Protein AF-A0A2M7ZF95-F1 (afdb_monomer_lite)

Foldseek 3Di:
DVVVVVVVVVVVCVVQVVQVVCFDLVDDLVRRRHDPVVSVVDQDRPRDGDPVNPVCVVVPPD

Sequence (62 aa):
MPRDSSAEFSRSLLPFVDGIVSVDLDKNLDEAGFPDEIKRAVIVYKGELTPNYEYLNKYLNK

Structure (mmCIF, N/CA/C/O backbone):
data_AF-A0A2M7ZF95-F1
#
_entry.id   AF-A0A2M7ZF95-F1
#
loop_
_atom_site.group_PDB
_atom_site.id
_atom_site.type_symbol
_atom_site.label_atom_id
_atom_site.label_alt_id
_atom_site.label_comp_id
_atom_site.label_asym_id
_atom_site.label_entity_id
_atom_site.label_seq_id
_atom_site.pdbx_PDB_ins_code
_atom_site.Cartn_x
_atom_site.Cartn_y
_atom_site.Cartn_z
_atom_site.occupancy
_atom_site.B_iso_or_equiv
_atom_site.auth_seq_id
_atom_site.auth_comp_id
_atom_site.auth_asym_id
_atom_site.auth_atom_id
_atom_site.pdbx_PDB_model_num
ATOM 1 N N . MET A 1 1 ? 20.156 18.961 -0.841 1.00 60.47 1 MET A N 1
ATOM 2 C CA . MET A 1 1 ? 19.189 19.545 -1.791 1.00 60.47 1 MET A CA 1
ATOM 3 C C . MET A 1 1 ? 17.910 18.720 -1.763 1.00 60.47 1 MET A C 1
ATOM 5 O O . MET A 1 1 ? 18.009 17.521 -1.980 1.00 60.47 1 MET A O 1
ATOM 9 N N . PRO A 1 2 ? 16.729 19.313 -1.514 1.00 80.69 2 PRO A N 1
ATOM 10 C CA . PRO A 1 2 ? 15.458 18.574 -1.490 1.00 80.69 2 PRO A CA 1
ATOM 11 C C . PRO A 1 2 ? 15.153 17.825 -2.799 1.00 80.69 2 PRO A C 1
ATOM 13 O O . PRO A 1 2 ? 14.639 16.714 -2.771 1.00 80.69 2 PRO A O 1
ATOM 16 N N . ARG A 1 3 ? 15.532 18.410 -3.947 1.00 85.56 3 ARG A N 1
ATOM 17 C CA . ARG A 1 3 ? 15.301 17.840 -5.287 1.00 85.56 3 ARG A CA 1
ATOM 18 C C . ARG A 1 3 ? 16.046 16.525 -5.510 1.00 85.56 3 ARG A C 1
ATOM 20 O O . ARG A 1 3 ? 15.456 15.585 -6.032 1.00 85.56 3 ARG A O 1
ATOM 27 N N . ASP A 1 4 ? 17.304 16.453 -5.083 1.00 88.62 4 ASP A N 1
ATOM 28 C CA . ASP A 1 4 ? 18.128 15.250 -5.244 1.00 88.62 4 ASP A CA 1
ATOM 29 C C . ASP A 1 4 ? 17.589 14.104 -4.384 1.00 88.62 4 ASP A C 1
ATOM 31 O O . ASP A 1 4 ? 17.466 12.979 -4.859 1.00 88.62 4 ASP A O 1
ATOM 35 N N . SER A 1 5 ? 17.162 14.402 -3.151 1.00 90.56 5 SER A N 1
ATOM 36 C CA . SER A 1 5 ? 16.525 13.419 -2.267 1.00 90.56 5 SER A CA 1
ATOM 37 C C . SER A 1 5 ? 15.220 12.874 -2.852 1.00 90.56 5 SER A C 1
ATOM 39 O O . SER A 1 5 ? 15.004 11.665 -2.834 1.00 90.56 5 SER A O 1
ATOM 41 N N . SER A 1 6 ? 14.366 13.733 -3.423 1.00 93.44 6 SER A N 1
ATOM 42 C CA . SER A 1 6 ? 13.148 13.287 -4.112 1.00 93.44 6 SE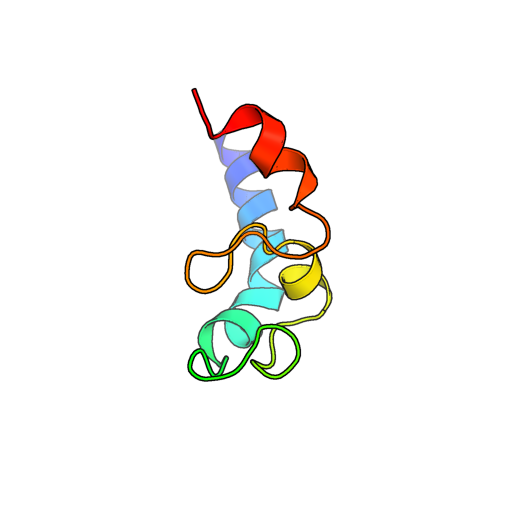R A CA 1
ATOM 43 C C . SER A 1 6 ? 13.454 12.425 -5.342 1.00 93.44 6 SER A C 1
ATOM 45 O O . SER A 1 6 ? 12.755 11.439 -5.584 1.00 93.44 6 SER A O 1
ATOM 47 N N . ALA A 1 7 ? 14.492 12.768 -6.111 1.00 94.69 7 ALA A N 1
ATOM 48 C CA . ALA A 1 7 ? 14.883 12.023 -7.303 1.00 94.69 7 ALA A CA 1
ATOM 49 C C . ALA A 1 7 ? 15.428 10.625 -6.961 1.00 94.69 7 ALA A C 1
ATOM 51 O O . ALA A 1 7 ? 15.019 9.649 -7.590 1.00 94.69 7 ALA A O 1
ATOM 52 N N . GLU A 1 8 ? 16.291 10.508 -5.948 1.00 95.44 8 GLU A N 1
ATOM 53 C CA . GLU A 1 8 ? 16.808 9.208 -5.492 1.00 95.44 8 GLU A CA 1
ATOM 54 C C . GLU A 1 8 ? 15.732 8.333 -4.849 1.00 95.44 8 GLU A C 1
ATOM 56 O O . GLU A 1 8 ? 15.669 7.127 -5.102 1.00 95.44 8 GLU A O 1
ATOM 61 N N . PHE A 1 9 ? 14.833 8.930 -4.065 1.00 92.12 9 PHE A N 1
ATOM 62 C CA . PHE A 1 9 ? 13.694 8.201 -3.516 1.00 92.12 9 PHE A CA 1
ATOM 63 C C . PHE A 1 9 ? 12.803 7.645 -4.634 1.00 92.12 9 PHE A C 1
ATOM 65 O O . PHE A 1 9 ? 12.465 6.464 -4.628 1.00 92.12 9 PHE A O 1
ATOM 72 N N . SER A 1 10 ? 12.497 8.466 -5.645 1.00 93.62 10 SER A N 1
ATOM 73 C CA . SER A 1 10 ? 11.700 8.033 -6.800 1.00 93.62 10 SER A CA 1
ATOM 74 C C . SER A 1 10 ? 12.384 6.897 -7.561 1.00 93.62 10 SER A C 1
ATOM 76 O O . SER A 1 10 ? 11.741 5.899 -7.871 1.00 93.62 10 SER A O 1
ATOM 78 N N . ARG A 1 11 ? 13.700 7.002 -7.806 1.00 96.00 11 ARG A N 1
ATOM 79 C CA . ARG A 1 11 ? 14.494 5.928 -8.428 1.00 96.00 11 ARG A CA 1
ATOM 80 C C . ARG A 1 11 ? 14.427 4.621 -7.644 1.00 96.00 11 ARG A C 1
ATOM 82 O O . ARG A 1 11 ? 14.312 3.566 -8.256 1.00 96.00 11 ARG A O 1
ATOM 89 N N . SER A 1 12 ? 14.454 4.695 -6.316 1.00 94.56 12 SER A N 1
ATOM 90 C CA . SER A 1 12 ? 14.358 3.518 -5.444 1.00 94.56 12 SER A CA 1
ATOM 91 C C . SER A 1 12 ? 12.983 2.843 -5.503 1.00 94.56 12 SER A C 1
ATOM 93 O O . SER A 1 12 ? 12.888 1.645 -5.259 1.00 94.56 12 SER A O 1
ATOM 95 N N . LEU A 1 13 ? 11.924 3.586 -5.845 1.00 93.38 13 LEU A N 1
ATOM 96 C CA . LEU A 1 13 ? 10.570 3.048 -5.992 1.00 93.38 13 LEU A CA 1
ATOM 97 C C . LEU A 1 13 ? 10.290 2.452 -7.376 1.00 93.38 13 LEU A C 1
ATOM 99 O O . LEU A 1 13 ? 9.427 1.583 -7.479 1.00 93.38 13 LEU A O 1
ATOM 103 N N . LEU A 1 14 ? 11.008 2.886 -8.422 1.00 95.88 14 LEU A N 1
ATOM 104 C CA . LEU A 1 14 ? 10.790 2.432 -9.805 1.00 95.88 14 LEU A CA 1
ATOM 105 C C . LEU A 1 14 ? 10.690 0.902 -9.958 1.00 95.88 14 LEU A C 1
ATOM 107 O O . LEU A 1 14 ? 9.763 0.466 -10.638 1.00 95.88 14 LEU A O 1
ATOM 111 N N . PRO A 1 15 ? 11.541 0.073 -9.317 1.00 95.81 15 PRO A N 1
ATOM 112 C CA . PRO A 1 15 ? 11.455 -1.384 -9.448 1.00 95.81 15 PRO A CA 1
ATOM 113 C C . PRO A 1 15 ? 10.137 -1.995 -8.951 1.00 95.81 15 PRO A C 1
ATOM 115 O O . PRO A 1 15 ? 9.795 -3.105 -9.342 1.00 95.81 15 PRO A O 1
ATOM 118 N N . PHE A 1 16 ? 9.398 -1.294 -8.087 1.00 95.88 16 PHE A N 1
ATOM 119 C CA . PHE A 1 16 ? 8.148 -1.783 -7.506 1.00 95.88 16 PHE A CA 1
ATOM 120 C C . PHE A 1 16 ? 6.907 -1.315 -8.269 1.00 95.88 16 PHE A C 1
ATOM 122 O O . PHE A 1 16 ? 5.825 -1.842 -8.024 1.00 95.88 16 PHE A O 1
ATOM 129 N N . VAL A 1 17 ? 7.038 -0.340 -9.179 1.00 95.12 17 VAL A N 1
ATOM 130 C CA . VAL A 1 17 ? 5.897 0.292 -9.863 1.00 95.12 17 VAL A CA 1
ATOM 131 C C . VAL A 1 17 ? 5.054 -0.742 -10.601 1.00 95.12 17 VAL A C 1
ATOM 133 O O . VAL A 1 17 ? 3.851 -0.807 -10.361 1.00 95.12 17 VAL A O 1
ATOM 136 N N . ASP A 1 18 ? 5.678 -1.594 -11.415 1.00 95.25 18 ASP A N 1
ATOM 137 C CA . ASP A 1 18 ? 4.973 -2.626 -12.187 1.00 95.25 18 ASP A CA 1
ATOM 138 C C . ASP A 1 18 ? 4.203 -3.591 -11.275 1.00 95.25 18 ASP A C 1
ATOM 140 O O . ASP A 1 18 ? 3.049 -3.933 -11.541 1.00 95.25 18 ASP A O 1
ATOM 144 N N . GLY A 1 19 ? 4.816 -3.975 -10.153 1.00 94.75 19 GLY A N 1
ATOM 145 C CA . GLY A 1 19 ? 4.201 -4.843 -9.152 1.00 94.75 19 GLY A CA 1
ATOM 146 C C . GLY A 1 19 ? 3.062 -4.178 -8.381 1.00 94.75 19 GLY A C 1
ATOM 147 O O . GLY A 1 19 ? 2.175 -4.878 -7.918 1.00 94.75 19 GLY A O 1
ATOM 148 N N . ILE A 1 20 ? 3.051 -2.849 -8.256 1.00 94.81 20 ILE A N 1
ATOM 149 C CA . ILE A 1 20 ? 1.967 -2.098 -7.605 1.00 94.81 20 ILE A CA 1
ATOM 150 C C . ILE A 1 20 ? 0.775 -1.928 -8.545 1.00 94.81 20 ILE A C 1
ATOM 152 O O . ILE A 1 20 ? -0.365 -2.034 -8.105 1.00 94.81 20 ILE A O 1
ATOM 156 N N . VAL A 1 21 ? 1.013 -1.641 -9.827 1.00 95.31 21 VAL A N 1
ATOM 157 C CA . VAL A 1 21 ? -0.076 -1.346 -10.777 1.00 95.31 21 VAL A CA 1
ATOM 158 C C . VAL A 1 21 ? -0.771 -2.597 -11.311 1.00 95.31 21 VAL A C 1
ATOM 160 O O . VAL A 1 21 ? -1.882 -2.496 -11.821 1.00 95.31 21 VAL A O 1
ATOM 163 N N . SER A 1 22 ? -0.136 -3.765 -11.189 1.00 94.81 22 SER A N 1
ATOM 164 C CA . SER A 1 22 ? -0.651 -5.037 -11.719 1.00 94.81 22 SER A CA 1
ATOM 165 C C . SER A 1 22 ? -1.466 -5.853 -10.706 1.00 94.81 22 SER A C 1
ATOM 167 O O . SER A 1 22 ? -1.875 -6.970 -11.018 1.00 94.81 22 SER A O 1
ATOM 169 N N . VAL A 1 23 ? -1.667 -5.339 -9.489 1.00 96.19 23 VAL A N 1
ATOM 170 C CA . VAL A 1 23 ? -2.336 -6.069 -8.401 1.00 96.19 23 VAL A CA 1
ATOM 171 C C . VAL A 1 23 ? -3.841 -6.213 -8.611 1.00 96.19 23 VAL A C 1
ATOM 173 O O . VAL A 1 23 ? -4.503 -5.354 -9.193 1.00 96.19 23 VAL A O 1
ATOM 176 N N . ASP A 1 24 ? -4.393 -7.281 -8.046 1.00 96.62 24 ASP A N 1
ATOM 177 C CA . ASP A 1 24 ? -5.830 -7.528 -7.984 1.00 96.62 24 ASP A CA 1
ATOM 178 C C . ASP A 1 24 ? -6.404 -6.955 -6.680 1.00 96.62 24 ASP A C 1
ATOM 180 O O . ASP A 1 24 ? -6.389 -7.595 -5.625 1.00 96.62 24 ASP A O 1
ATOM 184 N N . LEU A 1 25 ? -6.898 -5.717 -6.753 1.00 94.25 25 LEU A N 1
ATOM 185 C CA . LEU A 1 25 ? -7.441 -5.004 -5.597 1.00 94.25 25 LEU A CA 1
ATOM 186 C C . LEU A 1 25 ? -8.771 -5.576 -5.096 1.00 94.25 25 LEU A C 1
ATOM 188 O O . LEU A 1 25 ? -9.202 -5.188 -4.014 1.00 94.25 25 LEU A O 1
ATOM 192 N N . ASP A 1 26 ? -9.426 -6.503 -5.799 1.00 95.56 26 ASP A N 1
ATOM 193 C CA . ASP A 1 26 ? -10.649 -7.144 -5.300 1.00 95.56 26 ASP A CA 1
ATOM 194 C C . ASP A 1 26 ? -10.343 -8.226 -4.255 1.00 95.56 26 ASP A C 1
ATOM 196 O O . ASP A 1 26 ? -11.184 -8.524 -3.402 1.00 95.56 26 ASP A O 1
ATOM 200 N N . LYS A 1 27 ? -9.097 -8.702 -4.188 1.00 96.31 27 LYS A N 1
ATOM 201 C CA . LYS A 1 27 ? -8.628 -9.672 -3.188 1.00 96.31 27 LYS A CA 1
ATOM 202 C C . LYS A 1 27 ? -8.212 -9.032 -1.864 1.00 96.31 27 LYS A C 1
ATOM 204 O O . LYS A 1 27 ? -8.180 -7.804 -1.718 1.00 96.31 27 LYS A O 1
ATOM 209 N N . ASN A 1 28 ? -7.946 -9.865 -0.859 1.00 95.44 28 ASN A N 1
ATOM 210 C CA . AS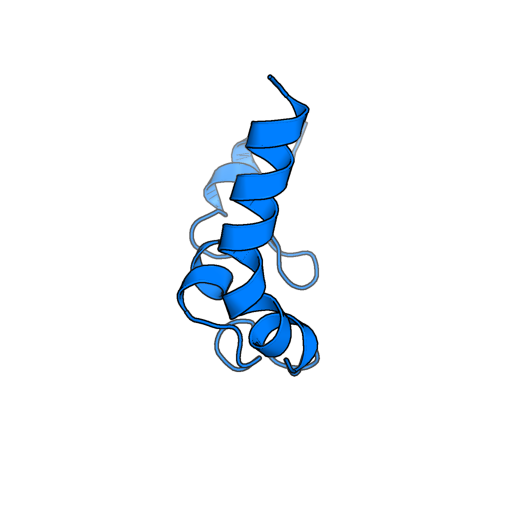N A 1 28 ? -7.297 -9.425 0.379 1.00 95.44 28 ASN A CA 1
ATOM 211 C C . ASN A 1 28 ? -5.816 -9.077 0.118 1.00 95.44 28 ASN A C 1
ATOM 213 O O . ASN A 1 28 ? -5.278 -9.375 -0.946 1.00 95.44 28 ASN A O 1
ATOM 217 N N . LEU A 1 29 ? -5.165 -8.422 1.081 1.00 95.44 29 LEU A N 1
ATOM 218 C CA . LEU A 1 29 ? -3.801 -7.909 0.919 1.00 95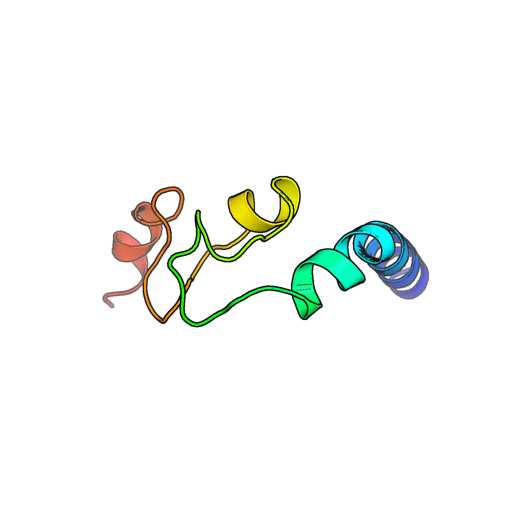.44 29 LEU A CA 1
ATOM 219 C C . LEU A 1 29 ? -2.76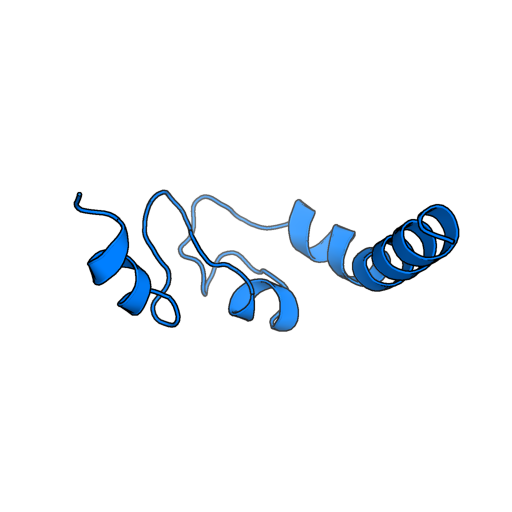5 -9.009 0.614 1.00 95.44 29 LEU A C 1
ATOM 221 O O . LEU A 1 29 ? -1.837 -8.770 -0.159 1.00 95.44 29 LEU A O 1
ATOM 225 N N . ASP A 1 30 ? -2.927 -10.199 1.195 1.00 94.38 30 ASP A N 1
ATOM 226 C CA . ASP A 1 30 ? -2.001 -11.321 1.006 1.00 94.38 30 ASP A CA 1
ATOM 227 C C . ASP A 1 30 ? -2.112 -11.948 -0.389 1.00 94.38 30 ASP A C 1
ATOM 229 O O . ASP A 1 30 ? -1.113 -12.410 -0.940 1.00 94.38 30 ASP A O 1
ATOM 233 N N . GLU A 1 31 ? -3.305 -11.912 -0.984 1.00 96.38 31 GLU A N 1
ATOM 234 C CA . GLU A 1 31 ? -3.608 -12.513 -2.287 1.00 96.38 31 GLU A CA 1
ATOM 235 C C . GLU A 1 31 ? -3.629 -11.506 -3.450 1.00 96.38 31 GLU A C 1
ATOM 237 O O . GLU A 1 31 ? -3.654 -11.912 -4.613 1.00 96.38 31 GLU A O 1
ATOM 242 N N . ALA A 1 32 ? -3.610 -10.199 -3.168 1.00 95.44 32 ALA A N 1
ATOM 243 C CA . ALA A 1 32 ? -3.660 -9.140 -4.180 1.00 95.44 32 ALA A CA 1
ATOM 244 C C . ALA A 1 32 ? -2.427 -9.117 -5.105 1.00 95.44 32 ALA A C 1
ATOM 246 O O . ALA A 1 32 ? -2.493 -8.569 -6.204 1.00 95.44 32 ALA A O 1
ATOM 247 N N . GLY A 1 33 ? -1.315 -9.735 -4.691 1.00 96.12 33 GLY A N 1
ATOM 248 C CA . GLY A 1 33 ? -0.111 -9.873 -5.518 1.00 96.12 33 GLY A CA 1
ATOM 249 C C . GLY A 1 33 ? 0.879 -8.712 -5.415 1.00 96.12 33 GLY A C 1
ATOM 250 O O . GLY A 1 33 ? 1.721 -8.554 -6.295 1.00 96.12 33 GLY A O 1
ATOM 251 N N . PHE A 1 34 ? 0.808 -7.904 -4.351 1.00 96.19 34 PHE A N 1
ATOM 252 C CA . PHE A 1 34 ? 1.819 -6.876 -4.085 1.00 96.19 34 PHE A CA 1
ATOM 253 C C . PHE A 1 34 ? 3.218 -7.494 -3.913 1.00 96.19 34 PHE A C 1
ATOM 255 O O . PHE A 1 34 ? 3.334 -8.548 -3.277 1.00 96.19 34 PHE A O 1
ATOM 262 N N . PRO A 1 35 ? 4.291 -6.808 -4.359 1.00 96.44 35 PRO A N 1
ATOM 263 C CA . PRO A 1 35 ? 5.652 -7.139 -3.950 1.00 96.44 35 PRO A CA 1
ATOM 264 C C . PRO A 1 35 ? 5.749 -7.195 -2.426 1.00 96.44 35 PRO A C 1
ATOM 266 O O . PRO A 1 35 ? 5.168 -6.352 -1.736 1.00 96.44 35 PRO A O 1
ATOM 269 N N . ASP A 1 36 ? 6.487 -8.162 -1.887 1.00 95.12 36 ASP A N 1
ATOM 270 C CA . ASP A 1 36 ? 6.530 -8.410 -0.445 1.00 95.12 36 ASP A CA 1
ATOM 271 C C . ASP A 1 36 ? 7.017 -7.188 0.356 1.00 95.12 36 ASP A C 1
ATOM 273 O O . ASP A 1 36 ? 6.532 -6.931 1.460 1.00 95.12 36 ASP A O 1
ATOM 277 N N . GLU A 1 37 ? 7.944 -6.402 -0.196 1.00 94.81 37 GLU A N 1
ATOM 278 C CA . GLU A 1 37 ? 8.403 -5.130 0.368 1.00 94.81 37 GLU A CA 1
ATOM 279 C C . GLU A 1 37 ? 7.269 -4.116 0.495 1.00 94.81 37 GLU A C 1
ATOM 281 O O . GLU A 1 37 ? 7.127 -3.478 1.539 1.00 94.81 37 GLU A O 1
ATOM 286 N N . ILE A 1 38 ? 6.450 -3.992 -0.551 1.00 95.62 38 ILE A N 1
ATOM 287 C CA . ILE A 1 38 ? 5.327 -3.058 -0.579 1.00 95.62 38 ILE A CA 1
ATOM 288 C C . ILE A 1 38 ? 4.218 -3.548 0.339 1.00 95.62 38 ILE A C 1
ATOM 290 O O . ILE A 1 38 ? 3.734 -2.765 1.150 1.00 95.62 38 ILE A O 1
ATOM 294 N N . LYS A 1 39 ? 3.870 -4.839 0.283 1.00 95.25 39 LYS A N 1
ATOM 295 C CA . LYS A 1 39 ? 2.848 -5.462 1.135 1.00 95.25 39 LYS A CA 1
ATOM 296 C C . LYS A 1 39 ? 3.092 -5.168 2.616 1.00 95.25 39 LYS A C 1
ATOM 298 O O . LYS A 1 39 ? 2.182 -4.734 3.314 1.00 95.25 39 LYS A O 1
ATOM 303 N N . ARG A 1 40 ? 4.336 -5.332 3.086 1.00 94.81 40 ARG A N 1
ATOM 304 C CA . ARG A 1 40 ? 4.721 -5.021 4.476 1.00 94.81 40 ARG A CA 1
ATOM 305 C C . ARG A 1 40 ? 4.616 -3.534 4.823 1.00 94.81 40 ARG A C 1
ATOM 307 O O . ARG A 1 40 ? 4.443 -3.213 5.994 1.00 94.81 40 ARG A O 1
ATOM 314 N N . ALA A 1 41 ? 4.746 -2.652 3.834 1.00 95.06 41 ALA A N 1
ATOM 315 C CA . ALA A 1 41 ? 4.659 -1.204 3.995 1.00 95.06 41 ALA A CA 1
ATOM 316 C C . ALA A 1 41 ? 3.220 -0.653 3.881 1.00 95.06 41 ALA A C 1
ATOM 318 O O . ALA A 1 41 ? 3.008 0.534 4.137 1.00 95.06 41 ALA A O 1
ATOM 319 N N . VAL A 1 42 ? 2.226 -1.474 3.509 1.00 96.31 42 VAL A N 1
ATOM 320 C CA . VAL A 1 42 ? 0.821 -1.046 3.424 1.00 96.31 42 VAL A CA 1
ATOM 321 C C . VAL A 1 42 ? 0.256 -0.831 4.828 1.00 96.31 42 VAL A C 1
ATOM 323 O O . VAL A 1 42 ? 0.106 -1.774 5.600 1.00 96.31 42 VAL A O 1
ATOM 326 N N . ILE A 1 43 ? -0.099 0.416 5.144 1.00 97.25 43 ILE A N 1
ATOM 327 C CA . ILE A 1 43 ? -0.668 0.802 6.448 1.00 97.25 43 ILE A CA 1
ATOM 328 C C . ILE A 1 43 ? -2.176 0.531 6.497 1.00 97.25 43 ILE A C 1
ATOM 330 O O . ILE A 1 43 ? -2.688 0.012 7.486 1.00 97.25 43 ILE A O 1
ATOM 334 N N . VAL A 1 44 ? -2.888 0.891 5.427 1.00 96.75 44 VAL A N 1
ATOM 335 C CA . VAL A 1 44 ? -4.342 0.739 5.295 1.00 96.75 44 VAL A CA 1
ATOM 336 C C . VAL A 1 44 ? -4.639 0.032 3.986 1.00 96.75 44 VAL A C 1
ATOM 338 O O . VAL A 1 44 ? -4.129 0.427 2.937 1.00 96.75 44 VAL A O 1
ATOM 341 N N . TYR A 1 45 ? -5.502 -0.974 4.043 1.00 97.00 45 TYR A N 1
ATOM 342 C CA . TYR A 1 45 ? -6.008 -1.674 2.873 1.00 97.00 45 TYR A CA 1
ATOM 343 C C . TYR A 1 45 ? -7.529 -1.778 2.975 1.00 97.00 45 TYR A C 1
ATOM 345 O O . TYR A 1 45 ? -8.057 -2.195 3.999 1.00 97.00 45 TYR A O 1
ATOM 353 N N . LYS A 1 46 ? -8.247 -1.344 1.931 1.00 94.88 46 LYS A N 1
ATOM 354 C CA . LYS A 1 46 ? -9.726 -1.358 1.882 1.00 94.88 46 LYS A CA 1
ATOM 355 C C . LYS A 1 46 ? -10.428 -0.696 3.079 1.00 94.88 46 LYS A C 1
ATOM 357 O O . LYS A 1 46 ? -11.510 -1.105 3.477 1.00 94.88 46 LYS A O 1
ATOM 362 N N . GLY A 1 47 ? -9.833 0.368 3.616 1.00 94.19 47 GLY A N 1
ATOM 363 C CA . GLY A 1 47 ? -10.405 1.126 4.733 1.00 94.19 47 GLY A CA 1
ATOM 364 C C . GLY A 1 47 ? -10.089 0.559 6.118 1.00 94.19 47 GLY A C 1
ATOM 365 O O . GLY A 1 47 ? -10.464 1.180 7.108 1.00 94.19 47 GLY A O 1
ATOM 366 N N . GLU A 1 48 ? -9.353 -0.548 6.202 1.00 95.19 48 GLU A N 1
ATOM 367 C CA . GLU A 1 48 ? -8.945 -1.161 7.465 1.00 95.19 48 GLU A CA 1
ATOM 368 C C . GLU A 1 48 ? -7.429 -1.056 7.656 1.00 95.19 48 GLU A C 1
ATOM 370 O O . GLU A 1 48 ? -6.650 -1.149 6.701 1.00 95.19 48 GLU A O 1
ATOM 375 N N . LEU A 1 49 ? -6.999 -0.831 8.901 1.00 97.00 49 LEU A N 1
ATOM 376 C CA . LEU A 1 49 ? -5.583 -0.901 9.260 1.00 97.00 49 LEU A CA 1
ATOM 377 C C . LEU A 1 49 ? -5.095 -2.340 9.096 1.00 97.00 49 LEU A C 1
ATOM 379 O O . LEU A 1 49 ? -5.750 -3.274 9.549 1.00 97.00 49 LEU A O 1
ATOM 383 N N . THR A 1 50 ? -3.935 -2.516 8.470 1.00 96.88 50 THR A N 1
ATOM 384 C CA . THR A 1 50 ? -3.327 -3.844 8.330 1.00 96.88 50 THR A CA 1
ATOM 385 C C . THR A 1 50 ? -2.764 -4.316 9.683 1.00 96.88 50 THR A C 1
ATOM 387 O O . THR A 1 50 ? -2.482 -3.478 10.549 1.00 96.88 50 THR A O 1
ATOM 390 N N . PRO A 1 51 ? -2.550 -5.633 9.897 1.00 94.25 51 PRO A N 1
ATOM 391 C CA . PRO A 1 51 ? -2.248 -6.190 11.225 1.00 94.25 51 PRO A CA 1
ATOM 392 C C . PRO A 1 51 ? -1.083 -5.514 11.964 1.00 94.25 51 PRO A C 1
ATOM 394 O O . PRO A 1 51 ? -1.159 -5.231 13.158 1.00 94.25 51 PRO A O 1
ATOM 397 N N . ASN A 1 52 ? -0.011 -5.164 11.246 1.00 94.69 52 ASN A N 1
ATOM 398 C CA . ASN A 1 52 ? 1.166 -4.513 11.836 1.00 94.69 52 ASN A CA 1
ATOM 399 C C . ASN A 1 52 ? 0.898 -3.077 12.318 1.00 94.69 52 ASN A C 1
ATOM 401 O O . ASN A 1 52 ? 1.677 -2.529 13.098 1.00 94.69 52 ASN A O 1
ATOM 405 N N . TYR A 1 53 ? -0.189 -2.463 11.853 1.00 96.12 53 TYR A N 1
ATOM 406 C CA . TYR A 1 53 ? -0.546 -1.073 12.114 1.00 96.12 53 TYR A CA 1
ATOM 407 C C . TYR A 1 53 ? -1.832 -0.930 12.935 1.00 96.12 53 TYR A C 1
ATOM 409 O O . TYR A 1 53 ? -2.216 0.195 13.252 1.00 96.12 53 TYR A O 1
ATOM 417 N N . GLU A 1 54 ? -2.453 -2.029 13.378 1.00 95.25 54 GLU A N 1
ATOM 418 C CA . GLU A 1 54 ? -3.634 -2.012 14.258 1.00 95.25 54 GLU A CA 1
ATOM 419 C C . GLU A 1 54 ? -3.418 -1.183 15.531 1.00 95.25 54 GLU A C 1
ATOM 421 O O . GLU A 1 54 ? -4.357 -0.572 16.048 1.00 95.25 54 GLU A O 1
ATOM 426 N N . TYR A 1 55 ? -2.171 -1.087 16.012 1.00 95.19 55 TYR A N 1
ATOM 427 C CA . TYR A 1 55 ? -1.810 -0.256 17.162 1.00 95.19 55 TYR A CA 1
ATOM 428 C C . TYR A 1 55 ? -2.168 1.226 16.974 1.00 95.19 55 TYR A C 1
ATOM 430 O O . TYR A 1 55 ? -2.262 1.944 17.971 1.00 95.19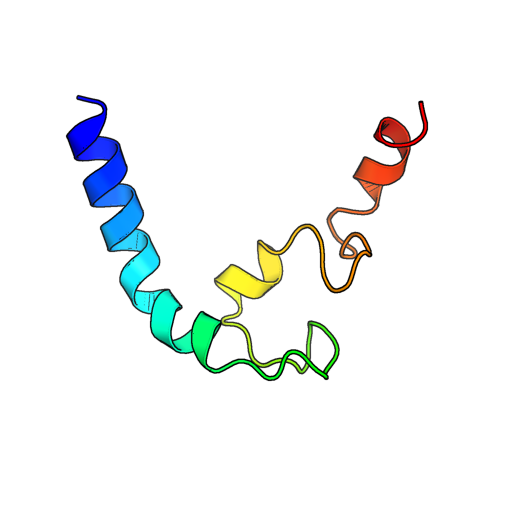 55 TYR A O 1
ATOM 438 N N . LEU A 1 56 ? -2.347 1.702 15.735 1.00 96.12 56 LEU A N 1
ATOM 439 C CA . LEU A 1 56 ? -2.735 3.079 15.435 1.00 96.12 56 LEU A CA 1
ATOM 440 C C . LEU A 1 56 ? -4.187 3.380 15.815 1.00 96.12 56 LEU A C 1
ATOM 442 O O . LEU A 1 56 ? -4.488 4.538 16.104 1.00 96.12 56 LEU A O 1
ATOM 446 N N . ASN A 1 57 ? -5.059 2.370 15.925 1.00 94.75 57 ASN A N 1
ATOM 447 C CA . ASN A 1 57 ? -6.452 2.556 16.349 1.00 94.75 57 ASN A CA 1
ATOM 448 C C . ASN A 1 57 ? -6.568 3.322 17.677 1.00 94.75 57 ASN A C 1
ATOM 450 O O . ASN A 1 57 ? -7.477 4.131 17.852 1.00 94.75 57 ASN A O 1
ATOM 454 N N . LYS A 1 58 ? -5.603 3.150 18.594 1.00 94.88 58 LYS A N 1
ATOM 455 C CA . LYS A 1 58 ? -5.577 3.858 19.887 1.00 94.88 58 LYS A CA 1
ATOM 456 C C . LYS A 1 58 ? -5.382 5.377 19.771 1.00 94.88 58 LYS A C 1
ATOM 458 O O . LYS A 1 58 ? -5.548 6.084 20.759 1.00 94.88 58 LYS A O 1
ATOM 463 N N . TYR A 1 59 ? -5.002 5.873 18.593 1.00 94.81 59 TYR A N 1
ATOM 464 C CA . TYR A 1 59 ? -4.761 7.291 18.324 1.00 94.81 59 TYR A CA 1
ATOM 465 C C . TYR A 1 59 ? -5.782 7.923 17.369 1.00 94.81 59 TYR A C 1
ATOM 467 O O . TYR A 1 59 ? -5.818 9.148 17.279 1.00 94.81 59 TYR A O 1
ATOM 475 N N . LEU A 1 60 ? -6.585 7.120 16.662 1.00 89.69 60 LEU A N 1
ATOM 476 C CA . LEU A 1 60 ? -7.512 7.599 15.628 1.00 89.69 60 LEU A CA 1
ATOM 477 C C . LEU A 1 60 ? -8.909 7.949 16.165 1.00 89.69 60 LEU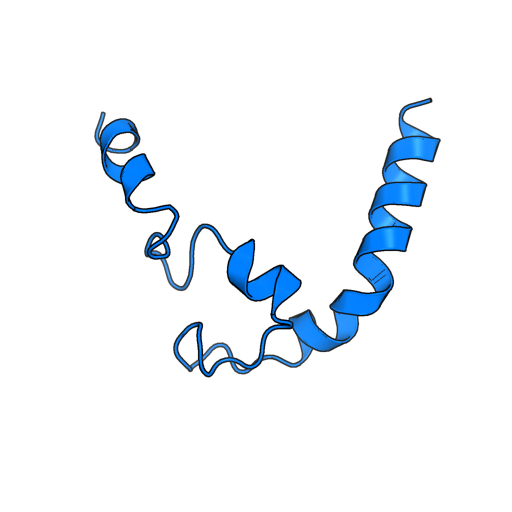 A C 1
ATOM 479 O O . LEU A 1 60 ? -9.609 8.743 15.551 1.00 89.69 60 LEU A O 1
ATOM 483 N N . ASN A 1 61 ? -9.295 7.413 17.325 1.00 70.25 61 ASN A N 1
ATOM 484 C CA . ASN A 1 61 ? -10.614 7.636 17.927 1.00 70.25 61 ASN A CA 1
ATOM 485 C C . ASN A 1 61 ? -10.608 8.795 18.942 1.00 70.25 61 ASN A C 1
ATOM 487 O O . ASN A 1 61 ? -10.831 8.573 20.133 1.00 70.25 61 ASN A O 1
ATOM 491 N N . LYS A 1 62 ? -10.319 10.020 18.483 1.00 54.81 62 LYS A N 1
ATOM 492 C CA . LYS A 1 62 ? -10.481 11.253 19.275 1.00 54.81 62 LYS A CA 1
ATOM 493 C C . LYS A 1 62 ? -11.691 12.059 18.835 1.00 54.81 62 LYS A C 1
ATOM 495 O O . LYS A 1 62 ? -11.844 12.244 17.611 1.00 54.81 62 LYS A O 1
#

pLDDT: mean 93.04, std 7.65, range [54.81, 97.25]

Radius of gyration: 14.56 Å; chains: 1; bounding box: 30×32×32 Å

Secondary structure (DSSP, 8-state):
-HHHHHHHHHHHHHHHHHHHHT--TTS-TTTS---HHHHHH--EETTEE-GGGGGGHHHH--